Protein AF-A0A7S1WXZ2-F1 (afdb_monomer_lite)

Radius of gyration: 31.94 Å; chains: 1; bounding box: 80×38×76 Å

Organism: Alexandrium catenella (NCBI:txid2925)

Foldseek 3Di:
DDDDDDPDDDDDDPDDDPPDPDPPPPQPPVRVVVVVVVVVVVVVVVVVVVVVVVVVVVVVVVVVVVVVCVVVQHADLVRPGPPDDPVVVVVVCCVNPNPDDDDPPDDPVRVD

Structure (mmCIF, N/CA/C/O backbone):
data_AF-A0A7S1WXZ2-F1
#
_entry.id   AF-A0A7S1WXZ2-F1
#
loop_
_atom_site.group_PDB
_atom_site.id
_atom_site.type_symbol
_atom_site.label_atom_id
_atom_site.label_alt_id
_atom_site.label_comp_id
_atom_site.label_asym_id
_atom_site.label_entity_id
_atom_site.label_seq_id
_atom_site.pdbx_PDB_ins_code
_atom_site.Cartn_x
_atom_site.Cartn_y
_atom_site.Cartn_z
_atom_site.occupancy
_atom_site.B_iso_or_equiv
_atom_site.auth_seq_id
_atom_site.auth_comp_id
_atom_site.auth_asym_id
_atom_site.auth_atom_id
_atom_site.pdbx_PDB_model_num
ATOM 1 N N . LYS A 1 1 ? 17.818 -23.660 1.732 1.00 43.53 1 LYS A N 1
ATOM 2 C CA . LYS A 1 1 ? 19.167 -23.558 1.117 1.00 43.53 1 LYS A CA 1
ATOM 3 C C . LYS A 1 1 ? 18.980 -23.349 -0.392 1.00 43.53 1 LYS A C 1
ATOM 5 O O . LYS A 1 1 ? 19.029 -24.310 -1.141 1.00 43.53 1 LYS A O 1
ATOM 10 N N . LEU A 1 2 ? 18.644 -22.129 -0.825 1.00 44.59 2 LEU A N 1
ATOM 11 C CA . LEU A 1 2 ? 18.348 -21.805 -2.229 1.00 44.59 2 LEU A CA 1
ATOM 12 C C . LEU A 1 2 ? 19.533 -21.015 -2.798 1.00 44.59 2 LEU A C 1
ATOM 14 O O . LEU A 1 2 ? 19.804 -19.903 -2.354 1.00 44.59 2 LEU A O 1
ATOM 18 N N . ARG A 1 3 ? 20.291 -21.633 -3.712 1.00 44.06 3 ARG A N 1
ATOM 19 C CA . ARG A 1 3 ? 21.392 -20.985 -4.438 1.00 44.06 3 ARG A CA 1
ATOM 20 C C . ARG A 1 3 ? 20.795 -20.028 -5.466 1.00 44.06 3 ARG A C 1
ATOM 22 O O . ARG A 1 3 ? 20.193 -20.479 -6.433 1.00 44.06 3 ARG A O 1
ATOM 29 N N . GLY A 1 4 ? 20.991 -18.728 -5.267 1.00 47.00 4 GLY A N 1
ATOM 30 C CA . GLY A 1 4 ? 20.798 -17.738 -6.320 1.00 47.00 4 GLY A CA 1
ATOM 31 C C . GLY A 1 4 ? 21.848 -17.948 -7.409 1.00 47.00 4 GLY A C 1
ATOM 32 O O . GLY A 1 4 ? 23.043 -17.809 -7.155 1.00 47.00 4 GLY A O 1
ATOM 33 N N . HIS A 1 5 ? 21.408 -18.313 -8.612 1.00 53.34 5 HIS A N 1
ATOM 34 C CA . HIS A 1 5 ? 22.237 -18.241 -9.809 1.00 53.34 5 HIS A CA 1
ATOM 35 C C . HIS A 1 5 ? 22.412 -16.762 -10.169 1.00 53.34 5 HIS A C 1
ATOM 37 O O . HIS A 1 5 ? 21.534 -16.151 -10.771 1.00 53.34 5 HIS A O 1
ATOM 43 N N . ALA A 1 6 ? 23.534 -16.171 -9.760 1.00 60.19 6 ALA A N 1
ATOM 44 C CA . ALA A 1 6 ? 23.9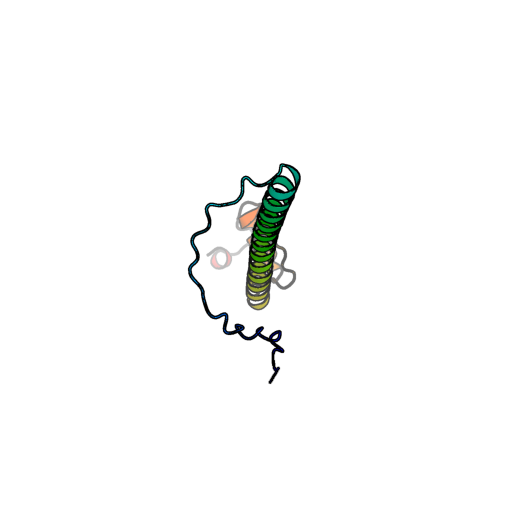66 -14.893 -10.309 1.00 60.19 6 ALA A CA 1
ATOM 45 C C . ALA A 1 6 ? 24.387 -15.096 -11.781 1.00 60.19 6 ALA A C 1
ATOM 47 O O . ALA A 1 6 ? 25.006 -16.122 -12.089 1.00 60.19 6 ALA A O 1
ATOM 48 N N . PRO A 1 7 ? 24.072 -14.159 -12.693 1.00 64.44 7 PRO A N 1
ATOM 49 C CA . PRO A 1 7 ? 24.541 -14.231 -14.073 1.00 64.44 7 PRO A CA 1
ATOM 50 C C . PRO A 1 7 ? 26.079 -14.165 -14.128 1.00 64.44 7 PRO A C 1
ATOM 52 O O . PRO A 1 7 ? 26.700 -13.541 -13.259 1.00 64.44 7 PRO A O 1
ATOM 55 N N . PRO A 1 8 ? 26.716 -14.805 -15.125 1.00 70.56 8 PRO A N 1
ATOM 56 C CA . PRO A 1 8 ? 28.168 -14.859 -15.213 1.00 70.56 8 PRO A CA 1
ATOM 57 C C . PRO A 1 8 ? 28.742 -13.453 -15.412 1.00 70.56 8 PRO A C 1
ATOM 59 O O . PRO A 1 8 ? 28.435 -12.760 -16.381 1.00 70.56 8 PRO A O 1
ATOM 62 N N . ARG A 1 9 ? 29.597 -13.033 -14.475 1.00 64.31 9 ARG A N 1
ATOM 63 C CA . ARG A 1 9 ? 30.384 -11.803 -14.581 1.00 64.31 9 ARG A CA 1
ATOM 64 C C . ARG A 1 9 ? 31.359 -11.960 -15.750 1.00 64.31 9 ARG A C 1
ATOM 66 O O . ARG A 1 9 ? 32.245 -12.810 -15.692 1.00 64.31 9 ARG A O 1
ATOM 73 N N . LEU A 1 10 ? 31.197 -11.151 -16.795 1.00 73.06 10 LEU A N 1
ATOM 74 C CA . LEU A 1 10 ? 32.159 -11.076 -17.895 1.00 73.06 10 LEU A CA 1
ATOM 75 C C . LEU A 1 10 ? 33.524 -10.655 -17.328 1.00 73.06 10 LEU A C 1
ATOM 77 O O . LEU A 1 10 ? 33.628 -9.651 -16.621 1.00 73.06 10 LEU A O 1
ATOM 81 N N . LEU A 1 11 ? 34.555 -11.461 -17.587 1.00 64.56 11 LEU A N 1
ATOM 82 C CA . LEU A 1 11 ? 35.919 -11.168 -17.152 1.00 64.56 11 LEU A CA 1
ATOM 83 C C . LEU A 1 11 ? 36.443 -9.939 -17.913 1.00 64.56 11 LEU A C 1
ATOM 85 O O . LEU A 1 11 ? 36.236 -9.853 -19.126 1.00 64.56 11 LEU A O 1
ATOM 89 N N . PRO A 1 12 ? 37.133 -8.997 -17.245 1.00 56.72 12 PRO A N 1
ATOM 90 C CA . PRO A 1 12 ? 37.749 -7.874 -17.935 1.00 56.72 12 PRO A CA 1
ATOM 91 C C . PRO A 1 12 ? 38.857 -8.397 -18.859 1.00 56.72 12 PRO A C 1
ATOM 93 O O . PRO A 1 12 ? 39.827 -8.998 -18.397 1.00 56.72 12 PRO A O 1
ATOM 96 N N . GLN A 1 13 ? 38.708 -8.193 -20.170 1.00 60.31 13 GLN A N 1
ATOM 97 C CA . GLN A 1 13 ? 39.785 -8.445 -21.125 1.00 60.31 13 GLN A CA 1
ATOM 98 C C . GLN A 1 13 ? 40.927 -7.458 -20.864 1.00 60.31 13 GLN A C 1
ATOM 100 O O . GLN A 1 13 ? 40.724 -6.245 -20.844 1.00 60.31 13 GLN A O 1
ATOM 105 N N . THR A 1 14 ? 42.137 -7.982 -20.678 1.00 52.62 14 THR A N 1
ATOM 106 C CA . THR A 1 14 ? 43.372 -7.215 -20.500 1.00 52.62 14 THR A CA 1
ATOM 107 C C . THR A 1 14 ? 43.720 -6.482 -21.801 1.00 52.62 14 THR A C 1
ATOM 109 O O . THR A 1 14 ? 44.466 -6.991 -22.637 1.00 52.62 14 THR A O 1
ATOM 112 N N . GLN A 1 15 ? 43.161 -5.292 -22.015 1.00 55.59 15 GLN A N 1
ATOM 113 C CA . GLN A 1 15 ? 43.548 -4.434 -23.133 1.00 55.59 15 GLN A CA 1
ATOM 114 C C . GLN A 1 15 ? 44.832 -3.678 -22.773 1.00 55.59 15 GLN A C 1
ATOM 116 O O . GLN A 1 15 ? 44.859 -2.871 -21.846 1.00 55.59 15 GLN A O 1
ATOM 121 N N . LYS A 1 16 ? 45.917 -3.947 -23.508 1.00 48.91 16 LYS A N 1
ATOM 122 C CA . LYS A 1 16 ? 47.131 -3.121 -23.482 1.00 48.91 16 LYS A CA 1
ATOM 123 C C . LYS A 1 16 ? 46.758 -1.729 -24.006 1.00 48.91 16 LYS A C 1
ATOM 125 O O . LYS A 1 16 ? 46.455 -1.592 -25.188 1.00 48.91 16 LYS A O 1
ATOM 130 N N . SER A 1 17 ? 46.748 -0.715 -23.141 1.00 52.06 17 SER A N 1
ATOM 131 C CA . SER A 1 17 ? 46.448 0.664 -23.527 1.00 52.06 17 SER A CA 1
ATOM 132 C C . SER A 1 17 ? 47.647 1.296 -24.237 1.00 52.06 17 SER A C 1
ATOM 134 O O . SER A 1 17 ? 48.578 1.816 -23.626 1.00 52.06 17 SER A O 1
ATOM 136 N N . THR A 1 18 ? 47.635 1.279 -25.566 1.00 50.09 18 THR A N 1
ATOM 137 C CA . THR A 1 18 ? 48.460 2.203 -26.348 1.00 50.09 18 THR A CA 1
ATOM 138 C C . THR A 1 18 ? 47.756 3.558 -26.369 1.00 50.09 18 THR A C 1
ATOM 140 O O . THR A 1 18 ? 46.799 3.756 -27.115 1.00 50.09 18 THR A O 1
ATOM 143 N N . LEU A 1 19 ? 48.211 4.481 -25.517 1.00 53.84 19 LEU A N 1
ATOM 144 C CA . LEU A 1 19 ? 47.825 5.894 -25.517 1.00 53.84 19 LEU A CA 1
ATOM 145 C C . LEU A 1 19 ? 48.351 6.572 -26.794 1.00 53.84 19 LEU A C 1
ATOM 147 O O . LEU A 1 19 ? 49.405 7.200 -26.790 1.00 53.84 19 LEU A O 1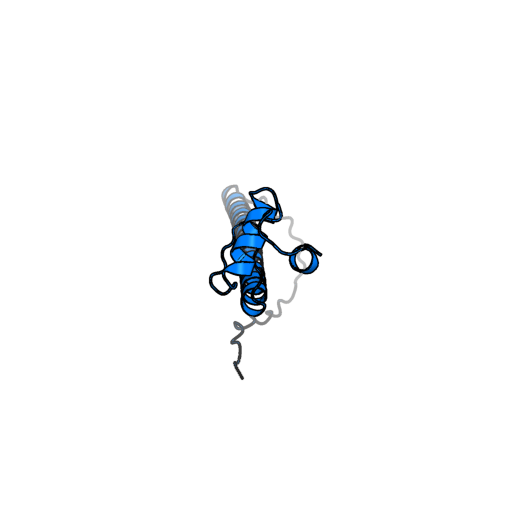
ATOM 151 N N . SER A 1 20 ? 47.618 6.443 -27.898 1.00 47.56 20 SER A N 1
ATOM 152 C CA . SER A 1 20 ? 47.671 7.412 -28.992 1.00 47.56 20 SER A CA 1
ATOM 153 C C . SER A 1 20 ? 46.461 8.320 -28.825 1.00 47.56 20 SER A C 1
ATOM 155 O O . SER A 1 20 ? 45.331 7.926 -29.108 1.00 47.56 20 SER A O 1
ATOM 157 N N . SER A 1 21 ? 46.694 9.518 -28.286 1.00 56.09 21 SER A N 1
ATOM 158 C CA . SER A 1 21 ? 45.712 10.601 -28.299 1.00 56.09 21 SER A CA 1
ATOM 159 C C . SER A 1 21 ? 45.565 11.079 -29.744 1.00 56.09 21 SER A C 1
ATOM 161 O O . SER A 1 21 ? 46.202 12.041 -30.171 1.00 56.09 21 SER A O 1
ATOM 163 N N . ALA A 1 22 ? 44.787 10.343 -30.534 1.00 50.62 22 ALA A N 1
ATOM 164 C CA . ALA A 1 22 ? 44.242 10.857 -31.773 1.00 50.62 22 ALA A CA 1
ATOM 165 C C . ALA A 1 22 ? 43.060 11.754 -31.393 1.00 50.62 22 ALA A C 1
ATOM 167 O O . ALA A 1 22 ? 42.134 11.315 -30.710 1.00 50.62 22 ALA A O 1
ATOM 168 N N . MET A 1 23 ? 43.123 13.020 -31.811 1.00 55.88 23 MET A N 1
ATOM 169 C CA . MET A 1 23 ? 41.993 13.953 -31.791 1.00 55.88 23 MET A CA 1
ATOM 170 C C . MET A 1 23 ? 40.709 13.218 -32.205 1.00 55.88 23 MET A C 1
ATOM 172 O O . MET A 1 23 ? 40.777 12.429 -33.155 1.00 55.88 23 MET A O 1
ATOM 176 N N . PRO A 1 24 ? 39.557 13.444 -31.541 1.00 61.97 24 PRO A N 1
ATOM 177 C CA . PRO A 1 24 ? 38.330 12.771 -31.932 1.00 61.97 24 PRO A CA 1
ATOM 178 C C . PRO A 1 24 ? 38.093 13.077 -33.416 1.00 61.97 24 PRO A C 1
ATOM 180 O O . PRO A 1 24 ? 38.081 14.257 -33.788 1.00 61.97 24 PRO A O 1
ATOM 183 N N . PRO A 1 25 ? 37.968 12.056 -34.288 1.00 64.69 25 PRO A N 1
ATOM 184 C CA . PRO A 1 25 ? 37.628 12.309 -35.676 1.00 64.69 25 PRO A CA 1
ATOM 185 C C . PRO A 1 25 ? 36.340 13.127 -35.668 1.00 64.69 25 PRO A C 1
ATOM 187 O O . PRO A 1 25 ? 35.458 12.872 -34.847 1.00 64.69 25 PRO A O 1
ATOM 190 N N . SER A 1 26 ? 36.239 14.142 -36.530 1.00 62.72 26 SER A N 1
ATOM 191 C CA . SER A 1 26 ? 34.985 14.870 -36.720 1.00 62.72 26 SER A CA 1
ATOM 192 C C . SER A 1 26 ? 33.912 13.841 -37.070 1.00 62.72 26 SER A C 1
ATOM 194 O O . SER A 1 26 ? 33.858 13.348 -38.195 1.00 62.72 26 SER A O 1
ATOM 196 N N . MET A 1 27 ? 33.135 13.430 -36.064 1.00 62.78 27 MET A N 1
ATOM 197 C CA . MET A 1 27 ? 32.178 12.342 -36.197 1.00 62.78 27 MET A CA 1
ATOM 198 C C . MET A 1 27 ? 31.177 12.766 -37.259 1.00 62.78 27 MET A C 1
ATOM 200 O O . MET A 1 27 ? 30.534 13.813 -37.108 1.00 62.78 27 MET A O 1
ATOM 204 N N . GLY A 1 28 ? 31.073 11.980 -38.331 1.00 73.19 28 GLY A N 1
ATOM 205 C CA . GLY A 1 28 ? 30.061 12.196 -39.356 1.00 73.19 28 GLY A CA 1
ATOM 206 C C . GLY A 1 28 ? 28.659 12.211 -38.730 1.00 73.19 28 GLY A C 1
ATOM 207 O O . GLY A 1 28 ? 28.455 11.621 -37.664 1.00 73.19 28 GLY A O 1
ATOM 208 N N . PRO A 1 29 ? 27.678 12.874 -39.360 1.00 73.00 29 PRO A N 1
ATOM 209 C CA . PRO A 1 29 ? 26.333 13.041 -38.800 1.00 73.00 29 PRO A CA 1
ATOM 210 C C . PRO A 1 29 ? 25.681 11.713 -38.374 1.00 73.00 29 PRO A C 1
ATOM 212 O O . PRO A 1 29 ? 25.053 11.653 -37.320 1.00 73.00 29 PRO A O 1
ATOM 215 N N . THR A 1 30 ? 25.917 10.625 -39.114 1.00 79.00 30 THR A N 1
ATOM 216 C CA . THR A 1 30 ? 25.437 9.273 -38.781 1.00 79.00 30 THR A CA 1
ATOM 217 C C . THR A 1 30 ? 26.049 8.717 -37.491 1.00 79.00 30 THR A C 1
ATOM 219 O O . THR A 1 30 ? 25.335 8.167 -36.658 1.00 79.00 30 THR A O 1
ATOM 222 N N . ALA A 1 31 ? 27.356 8.902 -37.284 1.00 78.25 31 ALA A N 1
ATOM 223 C CA . ALA A 1 31 ? 28.052 8.427 -36.087 1.00 78.25 31 ALA A CA 1
ATOM 224 C C . ALA A 1 31 ? 27.619 9.198 -34.828 1.00 78.25 31 ALA A C 1
ATOM 226 O O . ALA A 1 31 ? 27.474 8.608 -33.759 1.00 78.25 31 ALA A O 1
ATOM 227 N N . ARG A 1 32 ? 27.341 10.504 -34.957 1.00 78.00 32 ARG A N 1
ATOM 228 C CA . ARG A 1 32 ? 26.764 11.296 -33.858 1.00 78.00 32 ARG A CA 1
ATOM 229 C C . ARG A 1 32 ? 25.355 10.824 -33.512 1.00 78.00 32 ARG A C 1
ATOM 231 O O . ARG A 1 32 ? 25.045 10.659 -32.339 1.00 78.00 32 ARG A O 1
ATOM 238 N N . TYR A 1 33 ? 24.518 10.585 -34.521 1.00 83.69 33 TYR A N 1
ATOM 239 C CA . TYR A 1 33 ? 23.155 10.093 -34.320 1.00 83.69 33 TYR A CA 1
ATOM 240 C C . TYR A 1 33 ? 23.127 8.743 -33.591 1.00 83.69 33 TYR A C 1
ATOM 242 O O . TYR A 1 33 ? 22.341 8.558 -32.663 1.00 83.69 33 TYR A O 1
ATOM 250 N N . GLU A 1 34 ? 24.019 7.821 -33.957 1.00 89.19 34 GLU A N 1
ATOM 251 C CA . GLU A 1 34 ? 24.142 6.527 -33.285 1.00 89.19 34 GLU A CA 1
ATOM 252 C C . GLU A 1 34 ? 24.552 6.682 -31.809 1.00 89.19 34 GLU A C 1
ATOM 254 O O . GLU A 1 34 ? 23.993 6.023 -30.932 1.00 89.19 34 GLU A O 1
ATOM 259 N N . GLU A 1 35 ? 25.488 7.586 -31.508 1.00 88.31 35 GLU A N 1
ATOM 260 C CA . GLU A 1 35 ? 25.915 7.857 -30.134 1.00 88.31 35 GLU A CA 1
ATOM 261 C C . GLU A 1 35 ? 24.798 8.488 -29.289 1.00 88.31 35 GLU A C 1
ATOM 263 O O . GLU A 1 35 ? 24.561 8.052 -28.160 1.00 88.31 35 GLU A O 1
ATOM 268 N N . TYR A 1 36 ? 24.077 9.477 -29.828 1.00 89.81 36 TYR A N 1
ATOM 269 C CA . TYR A 1 36 ? 22.930 10.079 -29.141 1.00 89.81 36 TYR A CA 1
ATOM 270 C C . TYR A 1 36 ? 21.815 9.063 -28.907 1.00 89.81 36 TYR A C 1
ATOM 272 O O . TYR A 1 36 ? 21.274 9.005 -27.808 1.00 89.81 36 TYR A O 1
ATOM 280 N N . SER A 1 37 ? 21.537 8.205 -29.890 1.00 91.25 37 SER A N 1
ATOM 281 C CA . SER A 1 37 ? 20.537 7.142 -29.753 1.00 91.25 37 SER A CA 1
ATOM 282 C C . SER A 1 37 ? 20.901 6.169 -28.630 1.00 91.25 37 SER A C 1
ATOM 284 O O . SER A 1 37 ? 20.049 5.799 -27.829 1.00 91.25 37 SER A O 1
ATOM 286 N N . LYS A 1 38 ? 22.181 5.792 -28.504 1.00 94.44 38 LYS A N 1
ATOM 287 C CA . LYS A 1 38 ? 22.650 4.933 -27.403 1.00 94.44 38 LYS A CA 1
ATOM 288 C C . LYS A 1 38 ? 22.518 5.610 -26.037 1.00 94.44 38 LYS A C 1
ATOM 290 O O . LYS A 1 38 ? 22.144 4.945 -25.073 1.00 94.44 38 LYS A O 1
ATOM 295 N N . LYS A 1 39 ? 22.812 6.911 -25.945 1.00 94.25 39 LYS A N 1
ATOM 296 C CA . LYS A 1 39 ? 22.639 7.686 -24.704 1.00 94.25 39 LYS A CA 1
ATOM 297 C C . LYS A 1 39 ? 21.171 7.782 -24.306 1.00 94.25 39 LYS A C 1
ATOM 299 O O . LYS A 1 39 ? 20.863 7.585 -23.137 1.00 94.25 39 LYS A O 1
ATOM 304 N N . GLU A 1 40 ? 20.290 8.007 -25.273 1.00 93.44 40 GLU A N 1
ATOM 305 C CA . GLU A 1 40 ? 18.847 8.071 -25.045 1.00 93.44 40 GLU A CA 1
ATOM 306 C C . GLU A 1 40 ? 18.298 6.729 -24.550 1.00 93.44 40 GLU A C 1
ATOM 308 O O . GLU A 1 40 ? 17.596 6.671 -23.546 1.00 93.44 40 GLU A O 1
ATOM 313 N N . VAL A 1 41 ? 18.697 5.619 -25.179 1.00 95.62 41 VAL A N 1
ATOM 314 C CA . VAL A 1 41 ? 18.315 4.277 -24.715 1.00 95.62 41 VAL A CA 1
ATOM 315 C C . VAL A 1 41 ? 18.819 4.021 -23.293 1.00 95.62 41 VAL A C 1
ATOM 317 O O . VAL A 1 41 ? 18.060 3.548 -22.451 1.00 95.62 41 VAL A O 1
ATOM 320 N N . ALA A 1 42 ? 20.073 4.367 -22.992 1.00 96.31 42 ALA A N 1
ATOM 321 C CA . ALA A 1 42 ? 20.631 4.191 -21.651 1.00 96.31 42 ALA A CA 1
ATOM 322 C C . ALA A 1 42 ? 19.907 5.046 -20.595 1.00 96.31 42 ALA A C 1
ATOM 324 O O . ALA A 1 42 ? 19.722 4.603 -19.456 1.00 96.31 42 ALA A O 1
ATOM 325 N N . PHE A 1 43 ? 19.487 6.253 -20.970 1.00 96.31 43 PHE A N 1
ATOM 326 C CA . PHE A 1 43 ? 18.689 7.132 -20.125 1.00 96.31 43 PHE A CA 1
ATOM 327 C C . PHE A 1 43 ? 17.318 6.511 -19.829 1.00 96.31 43 PHE A C 1
ATOM 329 O O . PHE A 1 43 ? 17.003 6.278 -18.661 1.0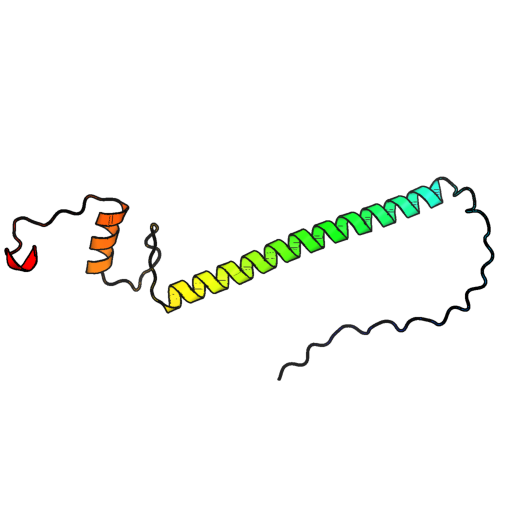0 96.31 43 PHE A O 1
ATOM 336 N N . ILE A 1 44 ? 16.576 6.112 -20.867 1.00 96.50 44 ILE A N 1
ATOM 337 C CA . ILE A 1 44 ? 15.264 5.459 -20.737 1.00 96.50 44 ILE A CA 1
ATOM 338 C C . ILE A 1 44 ? 15.362 4.183 -19.892 1.00 96.50 44 ILE A C 1
ATOM 340 O O . ILE A 1 44 ? 14.539 3.945 -19.010 1.00 96.50 44 ILE A O 1
ATOM 344 N N . GLU A 1 45 ? 16.386 3.354 -20.107 1.00 96.88 45 GLU A N 1
ATOM 345 C CA . GLU A 1 45 ? 16.598 2.153 -19.298 1.00 96.88 45 GLU A CA 1
ATOM 346 C C . GLU A 1 45 ? 16.828 2.465 -17.818 1.00 96.88 45 GLU A C 1
ATOM 348 O O . GLU A 1 45 ? 16.431 1.680 -16.954 1.00 96.88 45 GLU A O 1
ATOM 353 N N . THR A 1 46 ? 17.507 3.570 -17.520 1.00 97.19 46 THR A N 1
ATOM 354 C CA . THR A 1 46 ? 17.785 3.980 -16.143 1.00 97.19 46 THR A CA 1
ATOM 355 C C . THR A 1 46 ? 16.505 4.440 -15.461 1.00 97.19 46 THR A C 1
ATOM 357 O O . THR A 1 46 ? 16.204 3.960 -14.369 1.00 97.19 46 THR A O 1
ATOM 360 N N . GLU A 1 47 ? 15.708 5.279 -16.125 1.00 97.31 47 GLU A N 1
ATOM 361 C CA . GLU A 1 47 ? 14.416 5.730 -15.597 1.00 97.31 47 GLU A CA 1
ATOM 362 C C . GLU A 1 47 ? 13.440 4.565 -15.405 1.00 97.31 47 GLU A C 1
ATOM 364 O O . GLU A 1 47 ? 12.788 4.459 -14.366 1.00 97.31 47 GLU A O 1
ATOM 369 N N . LEU A 1 48 ? 13.381 3.632 -16.360 1.00 97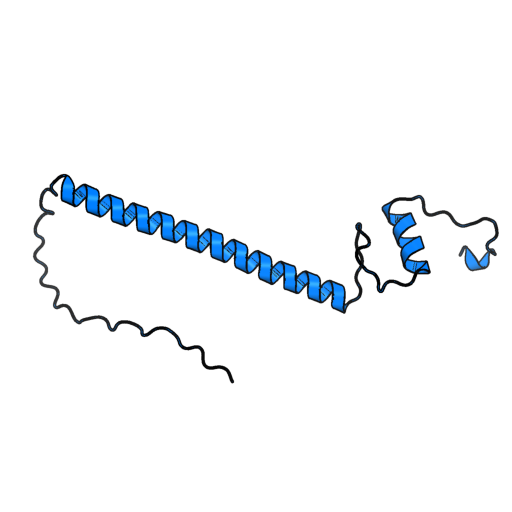.75 48 LEU A N 1
ATOM 370 C CA . LEU A 1 48 ? 12.539 2.443 -16.243 1.00 97.75 48 LEU A CA 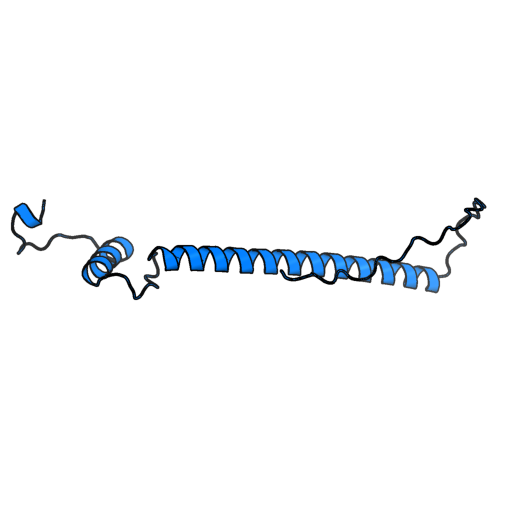1
ATOM 371 C C . LEU A 1 48 ? 12.962 1.549 -15.075 1.00 97.75 48 LEU A C 1
ATOM 373 O O . LEU A 1 48 ? 12.102 1.033 -14.359 1.00 97.75 48 LEU A O 1
ATOM 377 N N . LYS A 1 49 ? 14.271 1.360 -14.865 1.00 97.81 49 LYS A N 1
ATOM 378 C CA . LYS A 1 49 ? 14.787 0.591 -13.723 1.00 97.81 49 LYS A CA 1
ATOM 379 C C . LYS A 1 49 ? 14.435 1.271 -12.405 1.00 97.81 49 LYS A C 1
ATOM 381 O O . LYS A 1 49 ? 13.978 0.583 -11.494 1.00 97.81 49 LYS A O 1
ATOM 386 N N . ASP A 1 50 ? 14.604 2.585 -12.310 1.00 97.31 50 ASP A N 1
ATOM 387 C CA . ASP A 1 50 ? 14.278 3.338 -11.098 1.00 97.31 50 ASP A CA 1
ATOM 388 C C . ASP A 1 50 ? 12.777 3.278 -10.780 1.00 97.31 50 ASP A C 1
ATOM 390 O O . ASP A 1 50 ? 12.380 2.846 -9.693 1.00 97.31 50 ASP A O 1
ATOM 394 N N . TRP A 1 51 ? 11.928 3.579 -11.769 1.00 97.06 51 TRP A N 1
ATOM 395 C CA . TRP A 1 51 ? 10.475 3.493 -11.631 1.00 97.06 51 TRP A CA 1
ATOM 396 C C . TRP A 1 51 ? 10.024 2.091 -11.208 1.00 97.06 51 TRP A C 1
ATOM 398 O O . TRP A 1 51 ? 9.237 1.938 -10.267 1.00 97.06 51 TRP A O 1
ATOM 408 N N . PHE A 1 52 ? 10.550 1.054 -11.866 1.00 98.06 52 PHE A N 1
ATOM 409 C CA . PHE A 1 52 ? 10.197 -0.330 -11.570 1.00 98.06 52 PHE A CA 1
ATOM 410 C C . PHE A 1 52 ? 10.617 -0.738 -10.157 1.00 98.06 52 PHE A C 1
ATOM 412 O O . PHE A 1 52 ? 9.822 -1.335 -9.428 1.00 98.06 52 PHE A O 1
ATOM 419 N N . LEU A 1 53 ? 11.848 -0.418 -9.752 1.00 97.50 53 LEU A N 1
ATOM 420 C CA . LEU A 1 53 ? 12.350 -0.764 -8.425 1.00 97.50 53 LEU A CA 1
ATOM 421 C C . LEU A 1 53 ? 11.570 -0.031 -7.338 1.00 97.50 53 LEU A C 1
ATOM 423 O O . LEU A 1 53 ? 11.093 -0.674 -6.406 1.00 97.50 53 LEU A O 1
ATOM 427 N N . SER A 1 54 ? 11.361 1.277 -7.485 1.00 96.88 54 SER A N 1
ATOM 428 C CA . SER A 1 54 ? 10.557 2.071 -6.553 1.00 96.88 54 SER A CA 1
ATOM 429 C C . SER A 1 54 ? 9.148 1.493 -6.381 1.00 96.88 54 SER A C 1
ATOM 431 O O . SER A 1 54 ? 8.685 1.252 -5.257 1.00 96.88 54 SER A O 1
ATOM 433 N N . ARG A 1 55 ? 8.481 1.164 -7.496 1.00 96.25 55 ARG A N 1
ATOM 434 C CA . ARG A 1 55 ? 7.160 0.524 -7.493 1.00 96.25 55 ARG A CA 1
ATOM 435 C C . ARG A 1 55 ? 7.188 -0.831 -6.788 1.00 96.25 55 ARG A C 1
ATOM 437 O O . ARG A 1 55 ? 6.320 -1.101 -5.957 1.00 96.25 55 ARG A O 1
ATOM 444 N N . ARG A 1 56 ? 8.173 -1.675 -7.103 1.00 95.75 56 ARG A N 1
ATOM 445 C CA . ARG A 1 56 ? 8.307 -3.018 -6.535 1.00 95.75 56 ARG A CA 1
ATOM 446 C C . ARG A 1 56 ? 8.546 -2.972 -5.028 1.00 95.75 56 ARG A C 1
ATOM 448 O O . ARG A 1 56 ? 7.832 -3.647 -4.292 1.00 95.75 56 ARG A O 1
ATOM 455 N N . PHE A 1 57 ? 9.483 -2.148 -4.563 1.00 96.56 57 PHE A N 1
ATOM 456 C CA . PHE A 1 57 ? 9.768 -1.999 -3.135 1.00 96.56 57 PHE A CA 1
ATOM 457 C C . PHE A 1 57 ? 8.565 -1.450 -2.370 1.00 96.56 57 PHE A C 1
ATOM 459 O O . PHE A 1 57 ? 8.243 -1.946 -1.292 1.00 96.56 57 PHE A O 1
ATOM 466 N N . SER A 1 58 ? 7.860 -0.470 -2.941 1.00 96.19 58 SER A N 1
ATOM 467 C CA . SER A 1 58 ? 6.645 0.078 -2.332 1.00 96.19 58 SER A CA 1
ATOM 468 C C . SER A 1 58 ? 5.560 -0.988 -2.192 1.00 96.19 58 SER A C 1
ATOM 470 O O . SER A 1 58 ? 4.925 -1.092 -1.146 1.00 96.19 58 SER A O 1
ATOM 472 N N . MET A 1 59 ? 5.371 -1.816 -3.221 1.00 96.50 59 MET A N 1
ATOM 473 C CA . MET A 1 59 ? 4.406 -2.912 -3.192 1.00 96.50 59 MET A CA 1
ATOM 474 C C . MET A 1 59 ? 4.768 -3.961 -2.134 1.00 96.50 59 MET A C 1
ATOM 476 O O . MET A 1 59 ? 3.926 -4.295 -1.304 1.00 96.50 59 MET A O 1
ATOM 480 N N . GLU A 1 60 ? 6.011 -4.450 -2.130 1.00 96.44 60 GLU A N 1
ATOM 481 C CA . GLU A 1 60 ? 6.471 -5.464 -1.171 1.00 96.44 60 GLU A CA 1
ATOM 482 C C . GLU A 1 60 ? 6.372 -4.949 0.275 1.00 96.44 60 GLU A C 1
ATOM 484 O O . GLU A 1 60 ? 5.857 -5.649 1.149 1.00 96.44 60 GLU A O 1
ATOM 489 N N . ARG A 1 61 ? 6.762 -3.690 0.519 1.00 95.81 61 ARG A N 1
ATOM 490 C CA . ARG A 1 61 ? 6.611 -3.038 1.826 1.00 95.81 61 ARG A CA 1
ATOM 491 C C . ARG A 1 61 ? 5.145 -2.945 2.246 1.00 95.81 61 ARG A C 1
ATOM 493 O O . ARG A 1 61 ? 4.816 -3.309 3.372 1.00 95.81 61 ARG A O 1
ATOM 500 N N . ASN A 1 62 ? 4.266 -2.464 1.368 1.00 95.44 62 ASN A N 1
ATOM 501 C CA . ASN A 1 62 ? 2.850 -2.290 1.693 1.00 95.44 62 ASN A CA 1
ATOM 502 C C . ASN A 1 62 ? 2.167 -3.635 1.966 1.00 95.44 62 ASN A C 1
ATOM 504 O O . ASN A 1 62 ? 1.367 -3.736 2.893 1.00 95.44 62 ASN A O 1
ATOM 508 N N . MET A 1 63 ? 2.522 -4.686 1.221 1.00 95.00 63 MET A N 1
ATOM 509 C CA . MET A 1 63 ? 2.035 -6.043 1.479 1.00 95.00 63 MET A CA 1
ATOM 510 C C . MET A 1 63 ? 2.524 -6.584 2.825 1.00 95.00 63 MET A C 1
ATOM 512 O O . MET A 1 63 ? 1.740 -7.194 3.548 1.00 95.00 63 MET A O 1
ATOM 516 N N . ALA A 1 64 ? 3.790 -6.348 3.181 1.00 95.69 64 ALA A N 1
ATOM 517 C CA . ALA A 1 64 ? 4.329 -6.754 4.476 1.00 95.69 64 ALA A CA 1
ATOM 518 C C . ALA A 1 64 ? 3.629 -6.033 5.639 1.00 95.69 64 ALA A C 1
ATOM 520 O O . ALA A 1 64 ? 3.270 -6.675 6.622 1.00 95.69 64 ALA A O 1
ATOM 521 N N . ILE A 1 65 ? 3.374 -4.726 5.505 1.00 95.12 65 ILE A N 1
ATOM 522 C CA . ILE A 1 65 ? 2.612 -3.951 6.497 1.00 95.12 65 ILE A CA 1
ATOM 523 C C . ILE A 1 65 ? 1.192 -4.501 6.622 1.00 95.12 65 ILE A C 1
ATOM 525 O O . ILE A 1 65 ? 0.749 -4.773 7.731 1.00 95.12 65 ILE A O 1
ATOM 529 N N . LYS A 1 66 ? 0.494 -4.716 5.499 1.00 93.31 66 LYS A N 1
ATOM 530 C CA . LYS A 1 66 ? -0.863 -5.279 5.496 1.00 93.31 66 LYS A CA 1
ATOM 531 C C . LYS A 1 66 ? -0.902 -6.628 6.210 1.00 93.31 66 LYS A C 1
ATOM 533 O O . LYS A 1 66 ? -1.730 -6.829 7.084 1.00 93.31 66 LYS A O 1
ATOM 538 N N . LYS A 1 67 ? 0.045 -7.515 5.899 1.00 94.31 67 LYS A N 1
ATOM 539 C CA . LYS A 1 67 ? 0.173 -8.812 6.565 1.00 94.31 67 LYS A CA 1
ATOM 540 C C . LYS A 1 67 ? 0.387 -8.667 8.077 1.00 94.31 67 LYS A C 1
ATOM 542 O O . LYS A 1 67 ? -0.285 -9.349 8.837 1.00 94.31 67 LYS A O 1
ATOM 547 N N . ALA A 1 68 ? 1.277 -7.774 8.510 1.00 94.19 68 ALA A N 1
ATOM 548 C CA . ALA A 1 68 ? 1.518 -7.542 9.934 1.00 94.19 68 ALA A CA 1
ATOM 549 C C . ALA A 1 68 ? 0.275 -6.985 10.653 1.00 94.19 68 ALA A C 1
ATOM 551 O O . ALA A 1 68 ? 0.008 -7.366 11.788 1.00 94.19 68 ALA A O 1
ATOM 552 N N . LEU A 1 69 ? -0.496 -6.108 10.003 1.00 92.94 69 LEU A N 1
ATOM 553 C CA . LEU A 1 69 ? -1.748 -5.585 10.555 1.00 92.94 69 LEU A CA 1
ATOM 554 C C . LEU A 1 69 ? -2.812 -6.682 10.685 1.00 92.94 69 LEU A C 1
ATOM 556 O O . LEU A 1 69 ? -3.433 -6.785 11.741 1.00 92.94 69 LEU A O 1
ATOM 560 N N . ASP A 1 70 ? -2.969 -7.526 9.663 1.00 90.50 70 ASP A N 1
ATOM 561 C CA . ASP A 1 70 ? -3.906 -8.654 9.696 1.00 90.50 70 ASP A CA 1
ATOM 562 C C . ASP A 1 70 ? -3.533 -9.671 10.787 1.00 90.50 70 ASP A C 1
ATOM 564 O O . ASP A 1 70 ? -4.384 -10.083 11.567 1.00 90.50 70 ASP A O 1
ATOM 568 N N . GLU A 1 71 ? -2.251 -10.049 10.886 1.00 92.44 71 GLU A N 1
ATOM 569 C CA . GLU A 1 71 ? -1.759 -11.010 11.889 1.00 92.44 71 GLU A CA 1
ATOM 570 C C . GLU A 1 71 ? -1.988 -10.533 13.329 1.00 92.44 71 GLU A C 1
ATOM 572 O O . GLU A 1 71 ? -2.102 -11.349 14.241 1.00 92.44 71 GLU A O 1
ATOM 577 N N . ASN A 1 72 ? -2.076 -9.219 13.533 1.00 90.44 72 ASN A N 1
ATOM 578 C CA . ASN A 1 72 ? -2.351 -8.611 14.832 1.00 90.44 72 ASN A CA 1
ATOM 579 C C . ASN A 1 72 ? -3.814 -8.148 14.975 1.00 90.44 72 ASN A C 1
ATOM 581 O O . ASN A 1 72 ? -4.126 -7.413 15.910 1.00 90.44 72 ASN A O 1
ATOM 585 N N . ASN A 1 73 ? -4.707 -8.567 14.070 1.00 85.12 73 ASN A N 1
ATOM 586 C CA . ASN A 1 73 ? -6.138 -8.252 14.081 1.00 85.12 73 ASN A CA 1
ATOM 587 C C . ASN A 1 73 ? -6.444 -6.739 14.165 1.00 85.12 73 ASN A C 1
ATOM 589 O O . ASN A 1 73 ? -7.395 -6.315 14.824 1.00 85.12 73 ASN A O 1
ATOM 593 N N . PHE A 1 74 ? -5.631 -5.897 13.517 1.00 87.50 74 PHE A N 1
ATOM 594 C CA . PHE A 1 74 ? -5.872 -4.453 13.490 1.00 87.50 74 PHE A CA 1
ATOM 595 C C . PHE A 1 74 ? -7.089 -4.108 12.628 1.00 87.50 74 PHE A C 1
ATOM 597 O O . PHE A 1 74 ? -7.335 -4.717 11.588 1.00 87.50 74 PHE A O 1
ATOM 604 N N . THR A 1 75 ? -7.824 -3.070 13.024 1.00 87.19 75 THR A N 1
ATOM 605 C CA . THR A 1 75 ? -8.869 -2.462 12.198 1.00 87.19 75 THR A CA 1
ATOM 606 C C . THR A 1 75 ? -8.686 -0.950 12.125 1.00 87.19 75 THR A C 1
ATOM 608 O O . THR A 1 75 ? -8.166 -0.328 13.050 1.00 87.19 75 THR A O 1
ATOM 611 N N . GLY A 1 76 ? -9.051 -0.364 10.987 1.00 87.12 76 GLY A N 1
ATOM 612 C CA . GLY A 1 76 ? -8.883 1.060 10.703 1.00 87.12 76 GLY A CA 1
ATOM 613 C C . GLY A 1 76 ? -10.207 1.755 10.403 1.00 87.12 76 GLY A C 1
ATOM 614 O O . GLY A 1 76 ? -11.286 1.215 10.639 1.00 87.12 76 GLY A O 1
ATOM 615 N N . LEU A 1 77 ? -10.129 2.956 9.826 1.00 87.75 77 LEU A N 1
ATOM 616 C CA . LEU A 1 77 ? -11.307 3.777 9.510 1.00 87.75 77 LEU A CA 1
ATOM 617 C C . LEU A 1 77 ? -12.282 3.094 8.536 1.00 87.75 77 LEU A C 1
ATOM 619 O O . LEU A 1 77 ? -13.486 3.307 8.612 1.00 87.75 77 LEU A O 1
ATOM 623 N N . SER A 1 78 ? -11.769 2.264 7.626 1.00 84.25 78 SER A N 1
ATOM 624 C CA . SER A 1 78 ? -12.577 1.533 6.645 1.00 84.25 78 SER A CA 1
ATOM 625 C C . SER A 1 78 ? -13.222 0.257 7.192 1.00 84.25 78 SER A C 1
ATOM 627 O O . SER A 1 78 ? -13.963 -0.385 6.455 1.00 84.25 78 SER A O 1
ATOM 629 N N . MET A 1 79 ? -12.924 -0.141 8.438 1.00 82.44 79 MET A N 1
ATOM 630 C CA . MET A 1 79 ? -13.426 -1.373 9.063 1.00 82.44 79 MET A CA 1
ATOM 631 C C . MET A 1 79 ? -13.314 -2.630 8.182 1.00 82.44 79 MET A C 1
ATOM 633 O O . MET A 1 79 ? -14.187 -3.493 8.168 1.00 82.44 79 MET A O 1
ATOM 637 N N . ALA A 1 80 ? -12.206 -2.758 7.450 1.00 82.31 80 ALA A N 1
ATOM 638 C CA . ALA A 1 80 ? -11.949 -3.875 6.541 1.00 82.31 80 ALA A CA 1
ATOM 639 C C . ALA A 1 80 ? -11.376 -5.116 7.259 1.00 82.31 80 ALA A C 1
ATOM 641 O O . ALA A 1 80 ? -10.437 -5.737 6.767 1.00 82.31 80 ALA A O 1
ATOM 642 N N . ASN A 1 81 ? -11.918 -5.456 8.430 1.00 86.12 81 ASN A N 1
ATOM 643 C CA . ASN A 1 81 ? -11.498 -6.607 9.222 1.00 86.12 81 ASN A CA 1
ATOM 644 C C . ASN A 1 81 ? -12.729 -7.399 9.707 1.00 86.12 81 ASN A C 1
ATOM 646 O O . ASN A 1 81 ? -13.557 -6.893 10.468 1.00 86.12 81 ASN A O 1
ATOM 650 N N . ALA A 1 82 ? -12.852 -8.643 9.237 1.00 85.44 82 ALA A N 1
ATOM 651 C CA . ALA A 1 82 ? -13.975 -9.525 9.552 1.00 85.44 82 ALA A CA 1
ATOM 652 C C . ALA A 1 82 ? -13.855 -10.180 10.938 1.00 85.44 82 ALA A C 1
ATOM 654 O O . ALA A 1 82 ? -14.885 -10.498 11.539 1.00 85.44 82 ALA A O 1
ATOM 655 N N . ASP A 1 83 ? -12.632 -10.313 11.451 1.00 89.06 83 ASP A N 1
ATOM 656 C CA . ASP A 1 83 ? -12.290 -11.064 12.663 1.00 89.06 83 ASP A CA 1
ATOM 657 C C . ASP A 1 83 ? -12.497 -10.250 13.955 1.00 89.06 83 ASP A C 1
ATOM 659 O O . ASP A 1 83 ? -12.365 -10.772 15.064 1.00 89.06 83 ASP A O 1
ATOM 663 N N . VAL A 1 84 ? -12.857 -8.966 13.843 1.00 85.69 84 VAL A N 1
ATOM 664 C CA . VAL A 1 84 ? -13.216 -8.128 14.997 1.00 85.69 84 VAL A CA 1
ATOM 665 C C . VAL A 1 84 ? -14.561 -8.595 15.587 1.00 85.69 84 VAL A C 1
ATOM 667 O O . VAL A 1 84 ? -15.536 -8.716 14.843 1.00 85.69 84 VAL A O 1
ATOM 670 N N . PRO A 1 85 ? -14.680 -8.822 16.907 1.00 89.88 85 PRO A N 1
ATOM 671 C CA . PRO A 1 85 ? -15.958 -9.143 17.548 1.00 89.88 85 PRO A CA 1
ATOM 672 C C . PRO A 1 85 ? -17.020 -8.050 17.354 1.00 89.88 85 PRO A C 1
ATOM 674 O O . PRO A 1 85 ? -16.705 -6.862 17.405 1.00 89.88 85 PRO A O 1
ATOM 677 N N . ASP A 1 86 ? -18.291 -8.427 17.208 1.00 87.75 86 ASP A N 1
ATOM 678 C CA . ASP A 1 86 ? -19.367 -7.495 16.822 1.00 87.75 86 ASP A CA 1
ATOM 679 C C . ASP A 1 86 ? -19.563 -6.321 17.795 1.00 87.75 86 ASP A C 1
ATOM 681 O O . ASP A 1 86 ? -19.780 -5.192 17.360 1.00 87.75 86 ASP A O 1
ATOM 685 N N . ALA A 1 87 ? -19.387 -6.543 19.102 1.00 86.12 87 ALA A N 1
ATOM 686 C CA . ALA A 1 87 ? -19.438 -5.469 20.098 1.00 86.12 87 ALA A CA 1
ATOM 687 C C . ALA A 1 87 ? -18.331 -4.416 19.886 1.00 86.12 87 ALA A C 1
ATOM 689 O O . ALA A 1 87 ? -18.566 -3.218 20.027 1.00 86.12 87 ALA A O 1
ATOM 690 N N . GLN A 1 88 ? -17.127 -4.854 19.503 1.00 87.06 88 GLN A N 1
ATOM 691 C CA . GLN A 1 88 ? -16.014 -3.955 19.191 1.00 87.06 88 GLN A CA 1
ATOM 692 C C . GLN A 1 88 ? -16.213 -3.275 17.833 1.00 87.06 88 GLN A C 1
ATOM 694 O O . GLN A 1 88 ? -15.849 -2.111 17.681 1.00 87.06 88 GLN A O 1
ATOM 699 N N . LYS A 1 89 ? -16.833 -3.966 16.864 1.00 87.75 89 LYS A N 1
ATOM 700 C CA . LYS A 1 89 ? -17.211 -3.369 15.576 1.00 87.75 89 LYS A CA 1
ATOM 701 C C . LYS A 1 89 ? -18.205 -2.220 15.759 1.00 87.75 89 LYS A C 1
ATOM 703 O O . LYS A 1 89 ? -18.003 -1.168 15.160 1.00 87.75 89 LYS A O 1
ATOM 708 N N . ALA A 1 90 ? -19.236 -2.411 16.586 1.00 85.75 90 ALA A N 1
ATOM 709 C CA . ALA A 1 90 ? -20.237 -1.387 16.886 1.00 85.75 90 ALA A CA 1
ATOM 710 C C . ALA A 1 90 ? -19.601 -0.167 17.567 1.00 85.75 90 ALA A C 1
ATOM 712 O O . ALA A 1 90 ? -19.690 0.940 17.043 1.00 85.75 90 ALA A O 1
ATOM 713 N N . LEU A 1 91 ? -18.836 -0.391 18.644 1.00 87.31 91 LEU A N 1
ATOM 714 C CA . LEU A 1 91 ? -18.119 0.679 19.343 1.00 87.31 91 LEU A CA 1
ATOM 715 C C . LEU A 1 91 ? -17.184 1.459 18.407 1.00 87.31 91 LEU A C 1
ATOM 717 O O . LEU A 1 91 ? -17.136 2.686 18.440 1.00 87.31 91 LEU A O 1
ATOM 721 N N . TRP A 1 92 ? -16.427 0.759 17.560 1.00 89.38 92 TRP A N 1
ATOM 722 C CA . TRP A 1 92 ? -15.511 1.410 16.628 1.00 89.38 92 TRP A CA 1
ATOM 723 C C . TRP A 1 92 ? -16.240 2.186 15.525 1.00 89.38 92 TRP A C 1
ATOM 725 O O . TRP A 1 92 ? -15.802 3.273 15.149 1.00 89.38 92 TRP A O 1
ATOM 735 N N . SER A 1 93 ? -17.366 1.669 15.029 1.00 87.12 93 SER A N 1
ATOM 736 C CA . SER A 1 93 ? -18.237 2.384 14.091 1.00 87.12 93 SER A CA 1
ATOM 737 C C . SER A 1 93 ? -18.749 3.691 14.697 1.00 87.12 93 SER A C 1
ATOM 739 O O . SER A 1 93 ? -18.685 4.734 14.044 1.00 87.12 93 SER A O 1
ATOM 741 N N . ASP A 1 94 ? -19.175 3.664 15.960 1.00 87.50 94 ASP A N 1
ATOM 742 C CA . ASP A 1 94 ? -19.668 4.851 16.663 1.00 87.50 94 ASP A CA 1
ATOM 743 C C . ASP A 1 94 ? -18.567 5.889 16.890 1.00 87.50 94 ASP A C 1
ATOM 745 O O . ASP A 1 94 ? -18.821 7.086 16.781 1.00 87.50 94 ASP A O 1
ATOM 749 N N . LEU A 1 95 ? -17.328 5.449 17.131 1.00 87.38 95 LEU A N 1
ATOM 750 C CA . LEU A 1 95 ? -16.167 6.335 17.252 1.00 87.38 95 LEU A CA 1
ATOM 751 C C . LEU A 1 95 ? -15.763 6.990 15.924 1.00 87.38 95 LEU A C 1
ATOM 753 O O . LEU A 1 95 ? -15.304 8.131 15.922 1.00 87.38 95 LEU A O 1
ATOM 757 N N . VAL A 1 96 ? -15.873 6.268 14.806 1.00 86.88 96 VAL A N 1
ATOM 758 C CA . VAL A 1 96 ? -15.366 6.731 13.503 1.00 86.88 96 VAL A CA 1
ATOM 759 C C . VAL A 1 96 ? -16.415 7.503 12.704 1.00 86.88 96 VAL A C 1
ATOM 761 O O . VAL A 1 96 ? -16.064 8.450 12.003 1.00 86.88 96 VAL A O 1
ATOM 764 N N . GLN A 1 97 ? -17.682 7.093 12.764 1.00 84.06 97 GLN A N 1
ATOM 765 C CA . GLN A 1 97 ? -18.752 7.626 11.910 1.00 84.06 97 GLN A CA 1
ATOM 766 C C . GLN A 1 97 ? -19.921 8.217 12.700 1.00 84.06 97 GLN A C 1
ATOM 768 O O . GLN A 1 97 ? -20.675 9.024 12.157 1.00 84.06 97 GLN A O 1
ATOM 773 N N . GLY A 1 98 ? -20.095 7.793 13.951 1.00 81.31 98 GLY A N 1
ATOM 774 C CA . GLY A 1 98 ? -21.250 8.129 14.769 1.00 81.31 98 GLY A CA 1
ATOM 775 C C . GLY A 1 98 ? -20.956 9.156 15.856 1.00 81.31 98 GLY A C 1
ATOM 776 O O . GLY A 1 98 ? -20.047 9.984 15.771 1.00 81.31 98 GLY A O 1
ATOM 777 N N . LYS A 1 99 ? -21.781 9.089 16.899 1.00 82.38 99 LYS A N 1
ATOM 778 C CA . LYS A 1 99 ? -21.595 9.813 18.149 1.00 82.38 99 LYS A CA 1
ATOM 779 C C . LYS A 1 99 ? -21.626 8.773 19.270 1.00 82.38 99 LYS A C 1
ATOM 781 O O . LYS A 1 99 ? -22.673 8.163 19.464 1.00 82.38 99 LYS A O 1
ATOM 786 N N . PRO A 1 100 ? -20.519 8.551 19.990 1.00 80.69 100 PRO A N 1
ATOM 787 C CA . PRO A 1 100 ? -20.512 7.602 21.092 1.00 80.69 100 PRO A CA 1
ATOM 788 C C . PRO A 1 100 ? -21.406 8.131 22.221 1.00 80.69 100 PRO A C 1
ATOM 790 O O . PRO A 1 100 ? -21.083 9.132 22.863 1.00 80.69 100 PRO A O 1
ATOM 793 N N . GLU A 1 101 ? -22.541 7.472 22.446 1.00 82.19 101 GLU A N 1
ATOM 794 C CA . GLU A 1 101 ? -23.484 7.777 23.524 1.00 82.19 101 GLU A CA 1
ATOM 795 C C . GLU A 1 101 ? -23.821 6.506 24.306 1.00 82.19 101 GLU A C 1
ATOM 797 O O . GLU A 1 101 ? -23.941 5.419 23.746 1.00 82.19 101 GLU A O 1
ATOM 802 N N . LEU A 1 102 ? -23.954 6.644 25.625 1.00 82.25 102 LEU A N 1
ATOM 803 C CA . LEU A 1 102 ? -24.344 5.543 26.500 1.00 82.25 102 LEU A CA 1
ATOM 804 C C . LEU A 1 102 ? -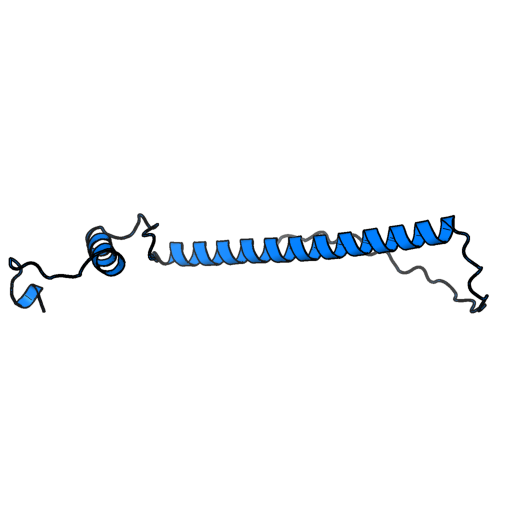25.867 5.466 26.573 1.00 82.25 102 LEU A C 1
ATOM 806 O O . LEU A 1 102 ? -26.524 6.463 26.871 1.00 82.25 102 LEU A O 1
ATOM 810 N N . GLU A 1 103 ? -26.426 4.275 26.372 1.00 82.25 103 GLU A N 1
ATOM 811 C CA . GLU A 1 103 ? -27.870 4.077 26.464 1.00 82.25 103 GLU A CA 1
ATOM 812 C C . GLU A 1 103 ? -28.400 4.323 27.883 1.00 82.25 103 GLU A C 1
ATOM 814 O O . GLU A 1 103 ? -27.814 3.908 28.891 1.00 82.25 103 GLU A O 1
ATOM 819 N N . GLU A 1 104 ? -29.569 4.959 27.980 1.00 81.62 104 GLU A N 1
ATOM 820 C CA . GLU A 1 104 ? -30.196 5.279 29.265 1.00 81.62 104 GLU A CA 1
ATOM 821 C C . GLU A 1 104 ? -30.544 4.025 30.079 1.00 81.62 104 GLU A C 1
ATOM 823 O O . GLU A 1 104 ? -30.442 4.063 31.307 1.00 81.62 104 GLU A O 1
ATOM 828 N N . ALA A 1 105 ? -30.848 2.914 29.397 1.00 88.19 105 ALA A N 1
ATOM 829 C CA . ALA A 1 105 ? -31.211 1.622 29.977 1.00 88.19 105 ALA A CA 1
ATOM 830 C C . ALA A 1 105 ? -30.060 0.901 30.711 1.00 88.19 105 ALA A C 1
ATOM 832 O O . ALA A 1 105 ? -30.311 -0.043 31.463 1.00 88.19 105 ALA A O 1
ATOM 833 N N . LEU A 1 106 ? -28.805 1.329 30.526 1.00 85.31 106 LEU A N 1
ATOM 834 C CA . LEU A 1 106 ? -27.654 0.745 31.217 1.00 85.31 106 LEU A CA 1
ATOM 835 C C . LEU A 1 106 ? -27.640 1.127 32.707 1.00 85.31 106 LEU A C 1
ATOM 837 O O . LEU A 1 106 ? -27.955 2.258 33.092 1.00 85.31 106 LEU A O 1
ATOM 841 N N . SER A 1 107 ? -27.222 0.187 33.560 1.00 88.88 107 SER A N 1
ATOM 842 C CA . SER A 1 107 ? -27.025 0.447 34.991 1.00 88.88 107 SER A CA 1
ATOM 843 C C . SER A 1 107 ? -25.886 1.451 35.223 1.00 88.88 107 SER A C 1
ATOM 845 O O . SER A 1 107 ? -24.993 1.591 34.389 1.00 88.88 107 SER A O 1
ATOM 847 N N . ALA A 1 108 ? -25.877 2.132 36.375 1.00 84.69 108 ALA A N 1
ATOM 848 C CA . ALA A 1 108 ? -24.829 3.108 36.699 1.00 84.69 108 ALA A CA 1
ATOM 849 C C . ALA A 1 108 ? -23.410 2.503 36.666 1.00 84.69 108 ALA A C 1
ATOM 851 O O . ALA A 1 108 ? -22.485 3.168 36.217 1.00 84.69 108 ALA A O 1
ATOM 852 N N . ASN A 1 109 ? -23.255 1.230 37.057 1.00 85.69 109 ASN A N 1
ATOM 853 C CA . ASN A 1 109 ? -21.975 0.515 36.976 1.00 85.69 109 ASN A CA 1
ATOM 854 C C . ASN A 1 109 ? -21.570 0.140 35.547 1.00 85.69 109 ASN A C 1
ATOM 856 O O . ASN A 1 109 ? -20.389 -0.027 35.297 1.00 85.69 109 ASN A O 1
ATOM 860 N N . ALA A 1 110 ? -22.521 -0.039 34.629 1.00 80.44 110 ALA A N 1
ATOM 861 C CA . ALA A 1 110 ? -22.221 -0.363 33.233 1.00 80.44 110 ALA A CA 1
ATOM 862 C C . ALA A 1 110 ? -21.898 0.886 32.392 1.00 80.44 110 ALA A C 1
ATOM 864 O O . ALA A 1 110 ? -21.376 0.762 31.289 1.00 80.44 110 ALA A O 1
ATOM 865 N N . LYS A 1 111 ? -22.238 2.077 32.902 1.00 83.25 111 LYS A N 1
ATOM 866 C CA . LYS A 1 111 ? -21.907 3.381 32.305 1.00 83.25 111 LYS A CA 1
ATOM 867 C C . LYS A 1 111 ? -20.536 3.916 32.744 1.00 83.25 111 LYS A C 1
ATOM 869 O O . LYS A 1 111 ? -20.036 4.834 32.100 1.00 83.25 111 LYS A O 1
ATOM 874 N N . ALA A 1 112 ? -20.002 3.409 33.857 1.00 70.06 112 ALA A N 1
ATOM 875 C CA . ALA A 1 112 ? -18.723 3.808 34.448 1.00 70.06 112 ALA A CA 1
ATOM 876 C C . ALA A 1 112 ? -17.569 2.975 33.879 1.00 70.06 112 ALA A C 1
ATOM 878 O O . ALA A 1 112 ? -16.486 3.565 33.676 1.00 70.06 112 ALA A O 1
#

pLDDT: mean 81.18, std 15.58, range [43.53, 98.06]

Sequence (112 aa):
KLRGHAPPRLLPQTQKSTLSSAMPPSMGPTARYEEYSKKEVAFIETELKDWFLSRRFSMERNMAIKKALDENNFTGLSMANADVPDAQKALWSDLVQGKPELEEALSANAKA

Secondary structure (DSSP, 8-state):
-----PPP-PPPP---------------HHHHHHHHHHHHHHHHHHHHHHHHHHHHHHHHHHHHHHHHHHHTT---TT---SSS-HHHHHHHHHHHTS-----TTS-HHHH-